Protein AF-A0A1F7RZJ6-F1 (afdb_monomer_lite)

Structure (mmCIF, N/CA/C/O backbone):
data_AF-A0A1F7RZJ6-F1
#
_entry.id   AF-A0A1F7RZJ6-F1
#
loop_
_atom_site.group_PDB
_atom_site.id
_atom_site.type_symbol
_atom_site.label_atom_id
_atom_site.label_alt_id
_atom_site.label_comp_id
_atom_site.label_asym_id
_atom_site.label_entity_id
_atom_site.label_seq_id
_atom_site.pdbx_PDB_ins_code
_atom_site.Cartn_x
_atom_site.Cartn_y
_atom_site.Cartn_z
_atom_site.occupancy
_atom_site.B_iso_or_equiv
_atom_site.auth_seq_id
_atom_site.auth_comp_id
_atom_site.auth_asym_id
_atom_site.auth_atom_id
_atom_site.pdbx_PDB_model_num
ATOM 1 N N . MET A 1 1 ? -13.478 15.922 -7.526 1.00 38.88 1 MET A N 1
ATOM 2 C CA . MET A 1 1 ? -12.996 16.056 -6.134 1.00 38.88 1 MET A CA 1
ATOM 3 C C . MET A 1 1 ? -13.365 14.772 -5.409 1.00 38.88 1 MET A C 1
ATOM 5 O O . MET A 1 1 ? -14.532 14.582 -5.100 1.00 38.88 1 MET A O 1
ATOM 9 N N . GLU A 1 2 ? -12.429 13.836 -5.255 1.00 44.78 2 GLU A N 1
ATOM 10 C CA . GLU A 1 2 ? -12.706 12.576 -4.555 1.00 44.78 2 GLU A CA 1
ATOM 11 C C . GLU A 1 2 ? -12.833 12.864 -3.054 1.00 44.78 2 GLU A C 1
ATOM 13 O O . GLU A 1 2 ? -11.894 13.353 -2.421 1.00 44.78 2 GLU A O 1
ATOM 18 N N . ASN A 1 3 ? -14.030 12.647 -2.506 1.00 55.38 3 ASN A N 1
ATOM 19 C CA . ASN A 1 3 ? -14.315 12.832 -1.089 1.00 55.38 3 ASN A CA 1
ATOM 20 C C . ASN A 1 3 ? -13.495 11.820 -0.286 1.00 55.38 3 ASN A C 1
ATOM 22 O O . ASN A 1 3 ? -13.875 10.657 -0.179 1.00 55.38 3 ASN A O 1
ATOM 26 N N . LYS A 1 4 ? -12.372 12.269 0.275 1.00 69.31 4 LYS A N 1
ATOM 27 C CA . LYS A 1 4 ? -11.571 11.503 1.232 1.00 69.31 4 LYS A CA 1
ATOM 28 C C . LYS A 1 4 ? -12.444 11.215 2.452 1.00 69.31 4 LYS A C 1
ATOM 30 O O . LYS A 1 4 ? -12.823 12.145 3.162 1.00 69.31 4 LYS A O 1
ATOM 35 N N . LYS A 1 5 ? -12.786 9.949 2.685 1.00 79.19 5 LYS A N 1
ATOM 36 C CA . LYS A 1 5 ? -13.607 9.539 3.832 1.00 79.19 5 LYS A CA 1
ATOM 37 C C . LYS A 1 5 ? -12.742 8.924 4.920 1.00 79.19 5 LYS A C 1
ATOM 39 O O . LYS A 1 5 ? -11.831 8.146 4.635 1.00 79.19 5 LYS A O 1
ATOM 44 N N . ALA A 1 6 ? -13.056 9.238 6.176 1.00 80.06 6 ALA A N 1
ATOM 45 C CA . ALA A 1 6 ? -12.530 8.477 7.301 1.00 80.06 6 ALA A CA 1
ATOM 46 C C . ALA A 1 6 ? -12.856 6.990 7.093 1.00 80.06 6 ALA A C 1
ATOM 48 O O . ALA A 1 6 ? -13.956 6.639 6.672 1.00 80.06 6 ALA A O 1
ATOM 49 N N . GLY A 1 7 ? -11.883 6.116 7.330 1.00 83.38 7 GLY A N 1
ATOM 50 C CA . GLY A 1 7 ? -12.021 4.688 7.060 1.00 83.38 7 GLY A CA 1
ATOM 51 C C . GLY A 1 7 ? -11.412 4.225 5.736 1.00 83.38 7 GLY A C 1
ATOM 52 O O . GLY 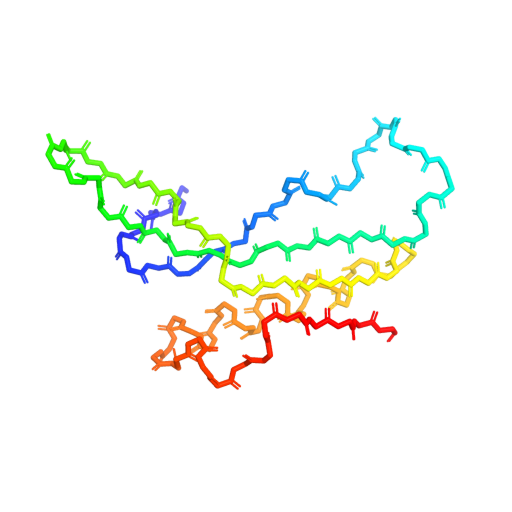A 1 7 ? -11.085 3.046 5.626 1.00 83.38 7 GLY A O 1
ATOM 53 N N . GLN A 1 8 ? -11.207 5.124 4.771 1.00 89.81 8 GLN A N 1
ATOM 54 C CA . GLN A 1 8 ? -10.741 4.758 3.435 1.00 89.81 8 GLN A CA 1
ATOM 55 C C . GLN A 1 8 ? -9.217 4.591 3.378 1.00 89.81 8 GLN A C 1
ATOM 57 O O . GLN A 1 8 ? -8.461 5.369 3.964 1.00 89.81 8 GLN A O 1
ATOM 62 N N . TRP A 1 9 ? -8.776 3.577 2.645 1.00 91.44 9 TRP A N 1
ATOM 63 C CA . TRP A 1 9 ? -7.383 3.295 2.325 1.00 91.44 9 TRP A CA 1
ATOM 64 C C . TRP A 1 9 ? -6.961 3.988 1.038 1.00 91.44 9 TRP A C 1
ATOM 66 O O . TRP A 1 9 ? -7.710 3.991 0.059 1.00 91.44 9 TRP A O 1
ATOM 76 N N . ASP A 1 10 ? -5.757 4.551 1.058 1.00 91.06 10 ASP A N 1
ATOM 77 C CA . ASP A 1 10 ? -5.226 5.397 -0.005 1.00 91.06 10 ASP A CA 1
ATOM 78 C C . ASP A 1 10 ? -3.685 5.309 -0.078 1.00 91.06 10 ASP A C 1
ATOM 80 O O . ASP A 1 10 ? -3.023 4.734 0.797 1.00 91.06 10 ASP A O 1
ATOM 84 N N . LEU A 1 11 ? -3.108 5.861 -1.146 1.00 90.19 11 LEU A N 1
ATOM 85 C CA . LEU A 1 11 ? -1.695 5.749 -1.498 1.00 90.19 11 LEU A CA 1
ATOM 86 C C . LEU A 1 11 ? -0.902 7.013 -1.152 1.00 90.19 11 LEU A C 1
ATOM 88 O O . LEU A 1 11 ? -1.292 8.146 -1.426 1.00 90.19 11 LEU A O 1
ATOM 92 N N . SER A 1 12 ? 0.271 6.822 -0.557 1.00 85.25 12 SER A N 1
ATOM 93 C CA . SER A 1 12 ? 1.251 7.864 -0.273 1.00 85.25 12 SER A CA 1
ATOM 94 C C . SER A 1 12 ? 2.407 7.766 -1.258 1.00 85.25 12 SER A C 1
ATOM 96 O O . SER A 1 12 ? 3.244 6.864 -1.177 1.00 85.25 12 SER A O 1
ATOM 98 N N . GLY A 1 13 ? 2.460 8.748 -2.154 1.00 76.06 13 GLY A N 1
ATOM 99 C CA . GLY A 1 13 ? 3.516 8.926 -3.142 1.00 76.06 13 GLY A CA 1
ATOM 100 C C . GLY A 1 13 ? 4.761 9.660 -2.641 1.00 76.06 13 GLY A C 1
ATOM 101 O O . GLY A 1 13 ? 5.549 10.118 -3.454 1.00 76.06 13 GLY A O 1
AT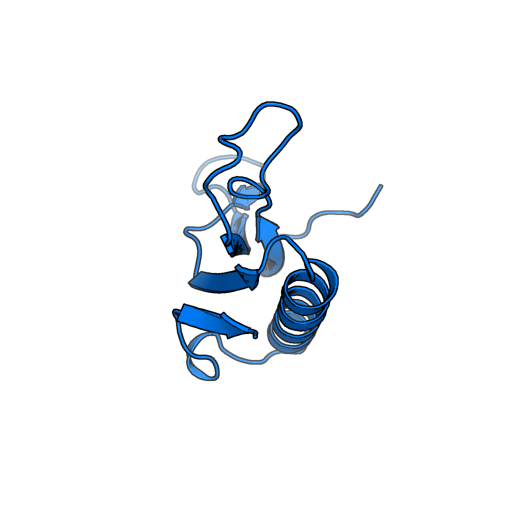OM 102 N N . GLN A 1 14 ? 4.959 9.806 -1.325 1.00 68.56 14 GLN A N 1
ATOM 103 C CA . GLN A 1 14 ? 6.088 10.576 -0.766 1.00 68.56 14 GLN A CA 1
ATOM 104 C C . GLN A 1 14 ? 7.475 10.057 -1.177 1.00 68.56 14 GLN A C 1
ATOM 106 O O . GLN A 1 14 ? 8.448 10.791 -1.071 1.00 68.56 14 GLN A O 1
ATOM 111 N N . CYS A 1 15 ? 7.568 8.801 -1.619 1.00 65.75 15 CYS A N 1
ATOM 112 C CA . CYS A 1 15 ? 8.798 8.190 -2.119 1.00 65.75 15 CYS A CA 1
ATOM 113 C C . CYS A 1 15 ? 8.693 7.861 -3.624 1.00 65.75 15 CYS A C 1
ATOM 115 O O . CYS A 1 15 ? 9.463 7.050 -4.133 1.00 65.75 15 CYS A O 1
ATOM 117 N N . ILE A 1 16 ? 7.748 8.487 -4.344 1.00 68.38 16 ILE A N 1
ATOM 118 C CA . ILE A 1 16 ? 7.767 8.532 -5.809 1.00 68.38 16 ILE A CA 1
ATOM 119 C C . ILE A 1 16 ? 8.876 9.504 -6.193 1.00 68.38 16 ILE A C 1
ATOM 121 O O . ILE A 1 16 ? 8.876 10.649 -5.737 1.00 68.38 16 ILE A O 1
ATOM 125 N N . PRO A 1 17 ? 9.836 9.070 -7.007 1.00 63.38 17 PRO A N 1
ATOM 126 C CA . PRO A 1 17 ? 10.991 9.884 -7.269 1.00 63.38 17 PRO A CA 1
ATOM 127 C C . PRO A 1 17 ? 10.638 10.949 -8.319 1.00 63.38 17 PRO A C 1
ATOM 129 O O . PRO A 1 17 ? 10.364 10.623 -9.474 1.00 63.38 17 PRO A O 1
ATOM 132 N N . GLY A 1 18 ? 10.605 12.215 -7.895 1.00 63.41 18 GLY A N 1
ATOM 133 C CA . GLY A 1 18 ? 10.339 13.372 -8.756 1.00 63.41 18 GLY A CA 1
ATOM 134 C C . GLY A 1 18 ? 11.474 13.677 -9.742 1.00 63.41 18 GLY A C 1
ATOM 135 O O . GLY A 1 18 ? 12.541 13.050 -9.699 1.00 63.41 18 GLY A O 1
ATOM 136 N N . GLU A 1 19 ? 11.243 14.649 -10.630 1.00 52.84 19 GLU A N 1
ATOM 137 C CA . GLU A 1 19 ? 12.299 15.238 -11.464 1.00 52.84 19 GLU A CA 1
ATOM 138 C C . GLU A 1 19 ? 13.385 15.826 -10.548 1.00 52.84 19 GLU A C 1
ATOM 140 O O . GLU A 1 19 ? 13.116 16.718 -9.747 1.00 52.84 19 GLU A O 1
ATOM 145 N N . GLY A 1 20 ? 14.596 15.260 -10.603 1.00 55.34 20 GLY A N 1
ATOM 146 C CA . GLY A 1 20 ? 15.741 15.667 -9.775 1.00 55.34 20 GLY A CA 1
ATOM 147 C C . GLY A 1 20 ? 16.190 14.670 -8.697 1.00 55.34 20 GLY A C 1
ATOM 148 O O . GLY A 1 20 ? 17.206 14.913 -8.053 1.00 55.34 20 GLY A O 1
ATOM 149 N N . LEU A 1 21 ? 15.494 13.542 -8.498 1.00 55.97 21 LEU A N 1
ATOM 150 C CA . LEU A 1 21 ? 15.955 12.494 -7.571 1.00 55.97 21 LEU A CA 1
ATOM 151 C C . LEU A 1 21 ? 17.026 11.592 -8.190 1.00 55.97 21 LEU A C 1
ATOM 153 O O . LE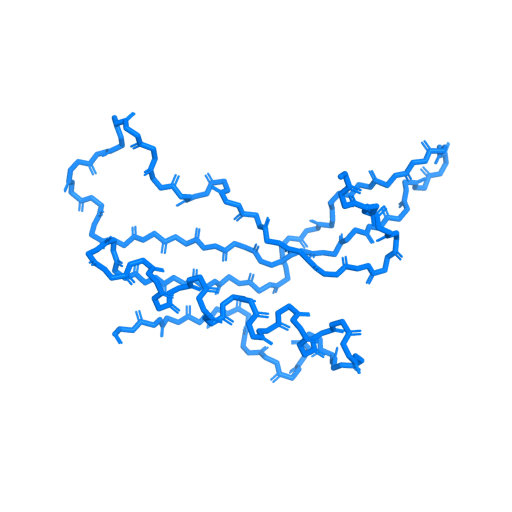U A 1 21 ? 16.855 11.133 -9.322 1.00 55.97 21 LEU A O 1
ATOM 157 N N . GLU A 1 22 ? 18.074 11.329 -7.395 1.00 58.00 22 GLU A N 1
ATOM 158 C CA . GLU A 1 22 ? 19.338 10.683 -7.767 1.00 58.00 22 GLU A CA 1
ATOM 159 C C . GLU A 1 22 ? 19.187 9.617 -8.868 1.00 58.00 22 GLU A C 1
ATOM 161 O O . GLU A 1 22 ? 18.412 8.664 -8.709 1.00 58.00 22 GLU A O 1
ATOM 166 N N . PRO A 1 23 ? 19.955 9.723 -9.970 1.00 57.00 23 PRO A N 1
ATOM 167 C CA . PRO A 1 23 ? 19.871 8.793 -11.098 1.00 57.00 23 PRO A CA 1
ATOM 168 C C . PRO A 1 23 ? 20.220 7.342 -10.718 1.00 57.00 23 PRO A C 1
ATOM 170 O O . PRO A 1 23 ? 19.907 6.419 -11.465 1.00 57.00 23 PRO A O 1
ATOM 173 N N . HIS A 1 24 ? 20.821 7.126 -9.544 1.00 59.28 24 HIS A N 1
ATOM 174 C CA . HIS A 1 24 ? 21.229 5.817 -9.031 1.00 59.28 24 HIS A CA 1
ATOM 175 C C . HIS A 1 24 ? 20.119 5.058 -8.283 1.00 59.28 24 HIS A C 1
ATOM 177 O O . HIS A 1 24 ? 20.254 3.861 -8.021 1.00 59.28 24 HIS A O 1
ATOM 183 N N . ALA A 1 25 ? 19.001 5.709 -7.942 1.00 63.75 25 ALA A N 1
ATOM 184 C CA . ALA A 1 25 ? 17.886 5.041 -7.277 1.00 63.75 25 ALA A CA 1
ATOM 185 C C . ALA A 1 25 ? 17.079 4.199 -8.285 1.00 63.75 25 ALA A C 1
ATOM 187 O O . ALA A 1 25 ? 16.108 4.657 -8.893 1.00 63.75 25 ALA A O 1
ATOM 188 N N . HIS A 1 26 ? 17.477 2.935 -8.453 1.00 78.00 26 HIS A N 1
ATOM 189 C CA . HIS A 1 26 ? 16.818 1.979 -9.353 1.00 78.00 26 HIS A CA 1
ATOM 190 C C . HIS A 1 26 ? 15.410 1.567 -8.899 1.00 78.00 26 HIS A C 1
ATOM 192 O O . HIS A 1 26 ? 14.629 1.049 -9.701 1.00 78.00 26 HIS A O 1
ATOM 198 N N . THR A 1 27 ? 15.073 1.783 -7.625 1.00 84.00 27 THR A N 1
ATOM 199 C CA . THR A 1 27 ? 13.784 1.398 -7.041 1.00 84.00 27 THR A CA 1
ATOM 200 C C . THR A 1 27 ? 13.124 2.564 -6.321 1.00 84.00 27 THR A C 1
ATOM 202 O O . THR A 1 27 ? 13.792 3.481 -5.849 1.00 84.00 27 THR A O 1
ATOM 205 N N . PHE A 1 28 ? 11.800 2.519 -6.235 1.00 86.31 28 PHE A N 1
ATOM 206 C CA . PHE A 1 28 ? 11.003 3.449 -5.446 1.00 86.31 28 PHE A CA 1
ATOM 207 C C . PHE A 1 28 ? 9.982 2.697 -4.608 1.00 86.31 28 PHE A C 1
ATOM 209 O O . PHE A 1 28 ? 9.797 1.491 -4.790 1.00 86.31 28 PHE A O 1
ATOM 216 N N . SER A 1 29 ? 9.319 3.407 -3.693 1.00 88.12 29 SER A N 1
ATOM 217 C CA . SER A 1 29 ? 8.277 2.810 -2.866 1.00 88.12 29 SER A CA 1
ATOM 218 C C . SER A 1 29 ? 7.012 3.656 -2.758 1.00 88.12 29 SER A C 1
ATOM 220 O O . SER A 1 29 ? 7.052 4.884 -2.763 1.00 88.12 29 SER A O 1
ATOM 222 N N . LEU A 1 30 ? 5.878 2.973 -2.625 1.00 90.75 30 LEU A N 1
ATOM 223 C CA . LEU A 1 30 ? 4.568 3.526 -2.313 1.00 90.75 30 LEU A CA 1
ATOM 224 C C . LEU A 1 30 ? 4.123 3.025 -0.943 1.00 90.75 30 LEU A C 1
ATOM 226 O O . LEU A 1 30 ? 4.225 1.837 -0.631 1.00 90.75 30 LEU A O 1
ATOM 230 N N . GLY A 1 31 ? 3.631 3.938 -0.112 1.00 91.44 31 GLY A N 1
ATOM 231 C CA . GLY A 1 31 ? 3.027 3.590 1.171 1.00 91.44 31 GLY A CA 1
ATOM 232 C C . GLY A 1 31 ? 1.511 3.515 1.058 1.00 91.44 31 GLY A C 1
ATOM 233 O O . GLY A 1 31 ? 0.907 4.408 0.486 1.00 91.44 31 GLY A O 1
ATOM 234 N N . ILE A 1 32 ? 0.885 2.511 1.655 1.00 92.81 32 ILE A N 1
ATOM 235 C CA . ILE A 1 32 ? -0.566 2.440 1.837 1.00 92.81 32 ILE A CA 1
ATOM 236 C C . ILE A 1 32 ? -0.895 2.925 3.246 1.00 92.81 32 ILE A C 1
ATOM 238 O O . ILE A 1 32 ? -0.303 2.459 4.224 1.00 92.81 32 ILE A O 1
ATOM 242 N N . PHE A 1 33 ? -1.833 3.858 3.362 1.00 93.12 33 PHE A N 1
ATOM 243 C CA . PHE A 1 33 ? -2.286 4.408 4.638 1.00 93.12 33 PHE A CA 1
ATOM 244 C C . PHE A 1 33 ? -3.814 4.473 4.688 1.00 93.12 33 PHE A C 1
ATOM 246 O O . PHE A 1 33 ? -4.486 4.355 3.666 1.00 93.12 33 PHE A O 1
ATOM 253 N N . LYS A 1 34 ? -4.359 4.674 5.887 1.00 93.38 34 LYS A N 1
ATOM 254 C CA . LYS A 1 34 ? -5.790 4.855 6.125 1.00 93.38 34 LYS A CA 1
ATOM 255 C C . LYS A 1 34 ? -6.074 6.303 6.504 1.00 93.38 34 LYS A C 1
ATOM 257 O O . LYS A 1 34 ? -5.366 6.877 7.334 1.00 93.38 34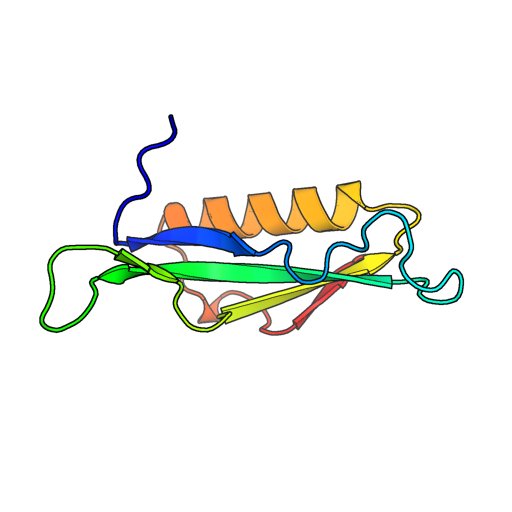 LYS A O 1
ATOM 262 N N . TRP A 1 35 ? -7.113 6.894 5.933 1.00 91.62 35 TRP A N 1
ATOM 263 C CA . TRP A 1 35 ? -7.670 8.147 6.425 1.00 91.62 35 TRP A CA 1
ATOM 264 C C . TRP A 1 35 ? -8.370 7.878 7.758 1.00 91.62 35 TRP A C 1
ATOM 266 O O . TRP A 1 35 ? -9.298 7.075 7.839 1.00 91.62 35 TRP A O 1
ATOM 276 N N . VAL A 1 36 ? -7.893 8.513 8.822 1.00 91.00 36 VAL A N 1
ATOM 277 C CA . VAL A 1 36 ? -8.439 8.379 10.176 1.00 91.00 36 VAL A CA 1
ATOM 278 C C . VAL A 1 36 ? -8.880 9.738 10.681 1.00 91.00 36 VAL A C 1
ATOM 280 O O . VAL A 1 36 ? -8.297 10.757 10.311 1.00 91.00 36 VAL A O 1
ATOM 283 N N . GLU A 1 37 ? -9.895 9.764 11.532 1.00 89.81 37 GLU A N 1
ATOM 284 C CA . GLU A 1 37 ? -10.335 11.002 12.165 1.00 89.81 37 GLU A CA 1
ATOM 285 C C . GLU A 1 37 ? -9.226 11.583 13.044 1.00 89.81 37 GLU A C 1
ATOM 287 O O . GLU A 1 37 ? -8.397 10.873 13.636 1.00 89.81 37 GLU A O 1
ATOM 292 N N . LYS A 1 38 ? -9.171 12.910 13.098 1.00 87.38 38 LYS A N 1
ATOM 293 C CA . LYS A 1 38 ? -8.263 13.606 13.995 1.00 87.38 38 LYS A CA 1
ATOM 294 C C . LYS A 1 38 ? -8.909 13.649 15.380 1.00 87.38 38 LYS A C 1
ATOM 296 O O . LYS A 1 38 ? -9.879 14.354 15.599 1.00 87.38 38 LYS A O 1
ATOM 301 N N . ILE A 1 39 ? -8.348 12.904 16.331 1.00 81.50 39 ILE A N 1
ATOM 302 C CA . ILE A 1 39 ? -8.815 12.935 17.725 1.00 81.50 39 ILE A CA 1
ATOM 303 C C . ILE A 1 39 ? -8.785 14.386 18.233 1.00 81.50 39 ILE A C 1
ATOM 305 O O . ILE A 1 39 ? -7.732 15.025 18.192 1.00 81.50 39 ILE A O 1
ATOM 309 N N . GLY A 1 40 ? -9.936 14.886 18.690 1.00 79.12 40 GLY A N 1
ATOM 310 C CA . GLY A 1 40 ? -10.080 16.214 19.293 1.00 79.12 40 GLY A CA 1
ATOM 311 C C . GLY A 1 40 ? -10.207 17.391 18.317 1.00 79.12 40 GLY A C 1
ATOM 312 O O . GLY A 1 40 ? -10.155 18.532 18.767 1.00 79.12 40 GLY A O 1
ATOM 313 N N . CYS A 1 41 ? -10.351 17.163 17.007 1.00 75.38 41 CYS A N 1
ATOM 314 C CA . CYS A 1 41 ? -10.634 18.225 16.032 1.00 75.38 41 CYS A CA 1
ATOM 315 C C . CYS A 1 41 ? -11.526 17.711 14.897 1.00 75.38 41 CYS A C 1
ATOM 317 O O . CYS A 1 41 ? -11.412 16.552 14.508 1.00 75.38 41 CYS A O 1
ATOM 319 N N . ASP A 1 42 ? -12.286 18.602 14.261 1.00 77.38 42 ASP A N 1
ATOM 320 C CA . ASP A 1 42 ? -12.903 18.302 12.970 1.00 77.38 42 ASP A CA 1
ATOM 321 C C . ASP A 1 42 ? -11.837 18.081 11.886 1.00 77.38 42 ASP A C 1
ATOM 323 O O . ASP A 1 42 ? -10.927 18.894 11.684 1.00 77.38 42 ASP A O 1
ATOM 327 N N . GLY A 1 43 ? -11.938 16.946 11.192 1.00 85.38 43 GLY A N 1
ATOM 328 C CA . GLY A 1 43 ? -11.119 16.614 10.030 1.00 85.38 43 GLY A CA 1
ATOM 329 C C . GLY A 1 43 ? -10.492 15.220 10.062 1.00 85.38 43 GLY A C 1
ATOM 330 O O . GLY A 1 43 ? -10.531 14.483 11.047 1.00 85.38 43 GLY A O 1
ATOM 331 N N . ILE A 1 44 ? -9.868 14.863 8.941 1.00 89.94 44 ILE A N 1
ATOM 332 C CA . ILE A 1 44 ? -9.197 13.577 8.740 1.00 89.94 44 ILE A CA 1
ATOM 333 C C . ILE A 1 44 ? -7.697 13.770 8.544 1.00 89.94 44 ILE A C 1
ATOM 335 O O . ILE A 1 44 ? -7.237 14.741 7.943 1.00 89.94 44 ILE A O 1
ATOM 339 N N . LYS A 1 45 ? -6.915 12.809 9.028 1.00 89.44 45 LYS A N 1
ATOM 340 C CA . LYS A 1 45 ? -5.467 12.743 8.846 1.00 89.44 45 LYS A CA 1
ATOM 341 C C . LYS A 1 45 ? -5.054 11.404 8.252 1.00 89.44 45 LYS A C 1
ATOM 343 O O . LYS A 1 45 ? -5.772 10.409 8.341 1.00 89.44 45 LYS A O 1
ATOM 348 N N . LYS A 1 46 ? -3.855 11.374 7.677 1.00 90.19 46 LYS A N 1
ATOM 349 C CA . LYS A 1 46 ? -3.220 10.126 7.252 1.00 90.19 46 LYS A CA 1
ATOM 350 C C . LYS A 1 46 ? -2.773 9.344 8.487 1.00 90.19 46 LYS A C 1
ATOM 352 O O . LYS A 1 46 ? -2.133 9.907 9.377 1.00 90.19 46 LYS A O 1
ATOM 357 N N . SER A 1 47 ? -3.090 8.055 8.546 1.00 90.31 47 SER A N 1
ATOM 358 C CA . SER A 1 47 ? -2.483 7.146 9.515 1.00 90.31 47 SER A CA 1
ATOM 359 C C . SER A 1 47 ? -0.997 6.939 9.212 1.00 90.31 47 SER A C 1
ATOM 361 O O . SER A 1 47 ? -0.490 7.311 8.150 1.00 90.31 47 SER A O 1
ATOM 363 N N . LYS A 1 48 ? -0.299 6.243 10.116 1.00 90.06 48 LYS A N 1
ATOM 364 C CA . LYS A 1 48 ? 0.987 5.627 9.777 1.00 90.06 48 LYS A CA 1
ATOM 365 C C . LYS A 1 48 ? 0.807 4.701 8.566 1.00 90.06 48 LYS A C 1
ATOM 367 O O . LYS A 1 48 ? -0.241 4.064 8.428 1.00 90.06 48 LYS A O 1
ATOM 372 N N . VAL A 1 49 ? 1.828 4.631 7.713 1.00 92.31 49 VAL A N 1
ATOM 373 C CA . VAL A 1 49 ? 1.879 3.685 6.592 1.00 92.31 49 VAL A CA 1
ATOM 374 C C . VAL A 1 49 ? 1.781 2.260 7.137 1.00 92.31 49 VAL A C 1
ATOM 376 O O . VAL A 1 49 ? 2.578 1.867 7.990 1.00 92.31 49 VAL A O 1
ATOM 379 N N . ALA A 1 50 ? 0.792 1.515 6.655 1.00 92.19 50 ALA A N 1
ATOM 380 C CA . ALA A 1 50 ? 0.502 0.152 7.078 1.00 92.19 50 ALA A CA 1
ATOM 381 C C . ALA A 1 50 ? 1.242 -0.885 6.222 1.00 92.19 50 ALA A C 1
ATOM 383 O O . ALA A 1 50 ? 1.754 -1.869 6.751 1.00 92.19 50 ALA A O 1
ATOM 384 N N . ILE A 1 51 ? 1.316 -0.640 4.910 1.00 93.56 51 ILE A N 1
ATOM 385 C CA . ILE A 1 51 ? 1.974 -1.508 3.926 1.00 93.56 51 ILE A CA 1
ATOM 386 C C . ILE A 1 51 ? 2.864 -0.642 3.042 1.00 93.56 51 ILE A C 1
ATOM 388 O O . ILE A 1 51 ? 2.465 0.449 2.639 1.00 93.56 51 ILE A O 1
ATOM 392 N N . ARG A 1 52 ? 4.066 -1.121 2.725 1.00 93.31 52 ARG A N 1
ATOM 393 C CA . ARG A 1 52 ? 4.975 -0.491 1.769 1.00 93.31 52 ARG A CA 1
ATOM 394 C C . ARG A 1 52 ? 5.205 -1.417 0.585 1.00 93.31 52 ARG A C 1
ATOM 396 O O . ARG A 1 52 ? 5.540 -2.584 0.766 1.00 93.31 52 ARG A O 1
ATOM 403 N N . ILE A 1 53 ? 5.060 -0.879 -0.615 1.00 91.88 53 ILE A N 1
ATOM 404 C CA . ILE A 1 53 ? 5.303 -1.588 -1.867 1.00 91.88 53 ILE A CA 1
ATOM 405 C C . ILE A 1 53 ? 6.485 -0.927 -2.544 1.00 91.88 53 ILE A C 1
ATOM 407 O O . ILE A 1 53 ? 6.450 0.276 -2.762 1.00 91.88 53 ILE A O 1
ATOM 411 N N . SER A 1 54 ? 7.510 -1.697 -2.870 1.00 90.81 54 SER A N 1
ATOM 412 C CA . SER A 1 54 ? 8.696 -1.220 -3.569 1.00 90.81 54 SER A CA 1
ATOM 413 C C . SER A 1 54 ? 8.829 -1.904 -4.921 1.00 90.81 54 SER A C 1
ATOM 415 O O . SER A 1 54 ? 8.469 -3.071 -5.059 1.00 90.81 54 SER A O 1
ATOM 417 N N . GLY A 1 55 ? 9.389 -1.218 -5.908 1.00 89.56 55 GLY A N 1
ATOM 418 C CA . GLY A 1 55 ? 9.691 -1.824 -7.201 1.00 89.56 55 GLY A CA 1
ATOM 419 C C . GLY A 1 55 ? 10.583 -0.957 -8.066 1.00 89.56 55 GLY A C 1
ATOM 420 O O . GLY A 1 55 ? 10.984 0.137 -7.665 1.00 89.56 55 GLY A O 1
ATOM 421 N N . ALA A 1 56 ? 10.929 -1.479 -9.240 1.00 85.62 56 ALA A N 1
ATOM 422 C CA . ALA A 1 56 ? 11.831 -0.812 -10.165 1.00 85.62 56 ALA A CA 1
ATOM 423 C C . ALA A 1 56 ? 11.208 0.469 -10.731 1.00 85.62 56 ALA A C 1
ATOM 425 O O . ALA A 1 56 ? 10.064 0.483 -11.185 1.00 85.62 56 ALA A O 1
ATOM 426 N N . ARG A 1 57 ? 12.000 1.542 -10.774 1.00 80.38 57 ARG A N 1
ATOM 427 C CA . ARG A 1 57 ? 11.598 2.836 -11.345 1.00 80.38 57 ARG A CA 1
ATOM 428 C C . ARG A 1 57 ? 11.325 2.747 -12.851 1.00 80.38 57 ARG A C 1
ATOM 430 O O . ARG A 1 57 ? 10.541 3.527 -13.370 1.00 80.38 57 ARG A O 1
ATOM 437 N N . GLN A 1 58 ? 11.943 1.774 -13.522 1.00 82.25 58 GLN A N 1
ATOM 438 C CA . GLN A 1 58 ? 11.748 1.477 -14.944 1.00 82.25 58 GLN A CA 1
ATOM 439 C C . GLN A 1 58 ? 10.371 0.873 -15.245 1.00 82.25 58 GLN A C 1
ATOM 441 O O . GLN A 1 58 ? 9.890 0.984 -16.367 1.00 82.25 58 GLN A O 1
ATOM 446 N N . ASN A 1 59 ? 9.729 0.251 -14.250 1.00 82.81 59 ASN A N 1
ATOM 447 C CA . ASN A 1 59 ? 8.397 -0.321 -14.399 1.00 82.81 59 ASN A CA 1
ATOM 448 C C . ASN A 1 59 ? 7.473 0.127 -13.253 1.00 82.81 59 ASN A C 1
ATOM 450 O O . ASN A 1 59 ? 7.040 -0.681 -12.423 1.00 82.81 59 ASN A O 1
ATOM 454 N N . PRO A 1 60 ? 7.177 1.437 -13.174 1.00 83.62 60 PRO A N 1
ATOM 455 C CA . PRO A 1 60 ? 6.445 1.998 -12.049 1.00 83.62 60 PRO A CA 1
ATOM 456 C C . PRO A 1 60 ? 4.997 1.518 -12.005 1.00 83.62 60 PRO A C 1
ATOM 458 O O . PRO A 1 60 ? 4.423 1.385 -10.924 1.00 83.62 60 PRO A O 1
ATOM 461 N N . ASN A 1 61 ? 4.437 1.178 -13.166 1.00 88.12 61 ASN A N 1
ATOM 462 C CA . ASN A 1 61 ? 3.075 0.682 -13.310 1.00 88.12 61 ASN A CA 1
ATOM 463 C C . ASN A 1 61 ? 2.821 -0.566 -12.459 1.00 88.12 61 ASN A C 1
ATOM 465 O O . ASN A 1 61 ? 1.754 -0.671 -11.866 1.00 88.12 61 ASN A O 1
ATOM 469 N N . LEU A 1 62 ? 3.802 -1.468 -12.315 1.00 89.38 62 LEU A N 1
ATOM 470 C CA . LEU A 1 62 ? 3.657 -2.648 -11.452 1.00 89.38 62 LEU A CA 1
ATOM 471 C C . LEU A 1 62 ? 3.479 -2.274 -9.977 1.00 89.38 62 LEU A C 1
ATOM 473 O O . LEU A 1 62 ? 2.699 -2.906 -9.263 1.00 89.38 62 LEU A O 1
ATOM 477 N N . VAL A 1 63 ? 4.190 -1.243 -9.512 1.00 90.56 63 VAL A N 1
ATOM 478 C CA . VAL A 1 63 ? 4.083 -0.761 -8.129 1.00 90.56 63 VAL A CA 1
ATOM 479 C C . VAL A 1 63 ? 2.717 -0.114 -7.918 1.00 90.56 63 VAL A C 1
ATOM 481 O O . VAL A 1 63 ? 2.050 -0.433 -6.935 1.00 90.56 63 VAL A O 1
ATOM 484 N N . PHE A 1 64 ? 2.277 0.743 -8.847 1.00 89.88 64 PHE A N 1
ATOM 485 C CA . PHE A 1 64 ? 0.974 1.411 -8.773 1.00 89.88 64 PHE A CA 1
ATOM 486 C C . PHE A 1 64 ? -0.197 0.429 -8.863 1.00 89.88 64 PHE A C 1
ATOM 488 O O . PHE A 1 64 ? -1.077 0.474 -8.009 1.00 89.88 64 PHE A O 1
ATOM 495 N N . ASP A 1 65 ? -0.187 -0.502 -9.820 1.00 92.94 65 ASP A N 1
ATOM 496 C CA . ASP A 1 65 ? -1.238 -1.514 -9.985 1.00 92.94 65 ASP A CA 1
ATOM 497 C C . ASP A 1 65 ? -1.356 -2.402 -8.739 1.00 92.94 65 ASP A C 1
ATOM 499 O O . ASP A 1 65 ? -2.452 -2.620 -8.212 1.00 92.94 65 ASP A O 1
ATOM 503 N N . LYS A 1 66 ? -0.220 -2.858 -8.190 1.00 93.12 66 LYS A N 1
ATOM 504 C CA . LYS A 1 66 ? -0.226 -3.646 -6.953 1.00 93.12 66 LYS A CA 1
ATOM 505 C C . LYS A 1 66 ? -0.755 -2.832 -5.774 1.00 93.12 66 LYS A C 1
ATOM 507 O O . LYS A 1 66 ? -1.520 -3.364 -4.968 1.00 93.12 66 LYS A O 1
ATOM 512 N N . ALA A 1 67 ? -0.364 -1.563 -5.676 1.00 91.69 67 ALA A N 1
ATOM 513 C CA . ALA A 1 67 ? -0.823 -0.656 -4.633 1.00 91.69 67 ALA A CA 1
ATOM 514 C C . ALA A 1 67 ? -2.333 -0.419 -4.704 1.00 91.69 67 ALA A C 1
ATOM 516 O O . ALA A 1 67 ? -3.023 -0.548 -3.693 1.00 91.69 67 ALA A O 1
ATOM 517 N N . GLU A 1 68 ? -2.857 -0.164 -5.899 1.00 92.12 68 GLU A N 1
ATOM 518 C CA . GLU A 1 68 ? -4.281 0.047 -6.129 1.00 92.12 68 GLU A CA 1
ATOM 519 C C . GLU A 1 68 ? -5.097 -1.208 -5.799 1.00 92.12 68 GLU A C 1
ATOM 521 O O . GLU A 1 68 ? -6.107 -1.121 -5.098 1.00 92.12 68 GLU A O 1
ATOM 526 N N . LYS A 1 69 ? -4.635 -2.392 -6.221 1.00 93.81 69 LYS A N 1
ATOM 527 C CA . LYS A 1 69 ? -5.280 -3.675 -5.895 1.00 93.81 69 LYS A CA 1
ATOM 528 C C . LYS A 1 69 ? -5.380 -3.901 -4.389 1.00 93.81 69 LYS A C 1
ATOM 530 O O . LYS A 1 69 ? -6.423 -4.340 -3.906 1.00 93.81 69 LYS A O 1
ATOM 535 N N . ILE A 1 70 ? -4.321 -3.588 -3.641 1.00 93.75 70 ILE A N 1
ATOM 536 C CA . ILE A 1 70 ? -4.330 -3.734 -2.180 1.00 93.75 70 ILE A CA 1
ATOM 537 C C . ILE A 1 70 ? -5.252 -2.693 -1.541 1.00 93.75 70 ILE A C 1
ATOM 539 O O . ILE A 1 70 ? -6.065 -3.063 -0.698 1.00 93.75 70 ILE A O 1
ATOM 543 N N . CYS A 1 71 ? -5.216 -1.429 -1.973 1.00 92.50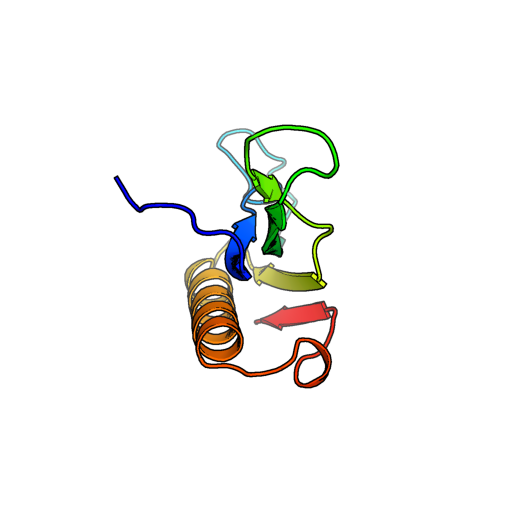 71 CYS A N 1
ATOM 544 C CA . CYS A 1 71 ? -6.163 -0.415 -1.501 1.00 92.50 71 CYS A CA 1
ATOM 545 C C . CYS A 1 71 ? -7.619 -0.822 -1.743 1.00 92.50 71 CYS A C 1
ATOM 547 O O . CYS A 1 71 ? -8.433 -0.736 -0.827 1.00 92.50 71 CYS A O 1
ATOM 549 N N . LYS A 1 72 ? -7.954 -1.307 -2.945 1.00 93.00 72 LYS A N 1
ATOM 550 C CA . LYS A 1 72 ? -9.299 -1.802 -3.275 1.00 93.00 72 LYS A CA 1
ATOM 551 C C . LYS A 1 72 ? -9.717 -2.949 -2.357 1.00 93.00 72 LYS A C 1
ATOM 553 O O . LYS A 1 72 ? -10.820 -2.915 -1.825 1.00 93.00 72 LYS A O 1
ATOM 558 N N . ALA A 1 73 ? -8.831 -3.913 -2.114 1.00 93.00 73 ALA A N 1
ATOM 559 C CA . ALA A 1 73 ? -9.116 -5.038 -1.228 1.00 93.00 73 ALA A CA 1
ATOM 560 C C . ALA A 1 73 ? -9.307 -4.612 0.240 1.00 93.00 73 ALA A C 1
ATOM 562 O O . ALA A 1 73 ? -10.202 -5.100 0.924 1.00 93.00 73 ALA A O 1
ATOM 563 N N . LEU A 1 74 ? -8.491 -3.680 0.736 1.00 92.81 74 LEU A N 1
ATOM 564 C CA . LEU A 1 74 ? -8.647 -3.140 2.088 1.00 92.81 74 LEU A CA 1
ATOM 565 C C . LEU A 1 74 ? -9.942 -2.323 2.224 1.00 92.81 74 LEU A C 1
ATOM 567 O O . LEU A 1 74 ? -10.644 -2.432 3.225 1.00 92.81 74 LEU A O 1
ATOM 571 N N . ASN A 1 75 ? -10.297 -1.547 1.197 1.00 92.19 75 ASN A N 1
ATOM 572 C CA . ASN A 1 75 ? -11.561 -0.809 1.140 1.00 92.19 75 ASN A CA 1
ATOM 573 C C . ASN A 1 75 ? -12.786 -1.724 0.992 1.00 92.19 75 ASN A C 1
ATOM 575 O O . ASN A 1 75 ? -13.869 -1.350 1.428 1.00 92.19 75 ASN A O 1
ATOM 579 N N . SER A 1 76 ? -12.626 -2.928 0.435 1.00 91.62 76 SER A N 1
ATOM 580 C CA . SER A 1 76 ? -13.683 -3.941 0.369 1.00 91.62 76 SER A CA 1
ATOM 581 C C . SER A 1 76 ? -13.816 -4.771 1.654 1.00 91.62 76 SER A C 1
ATOM 583 O O . SER A 1 76 ? -14.568 -5.740 1.664 1.00 91.62 76 SER A O 1
ATOM 585 N N . GLY A 1 77 ? -13.069 -4.442 2.714 1.00 90.19 77 GLY A N 1
ATOM 586 C CA . GLY A 1 77 ? -13.180 -5.094 4.021 1.00 90.19 77 GLY A CA 1
ATOM 587 C C . GLY A 1 77 ? -12.072 -6.090 4.371 1.00 90.19 77 GLY A C 1
ATOM 588 O O . GLY A 1 77 ? -12.153 -6.708 5.430 1.00 90.19 77 GLY A O 1
ATOM 589 N N . LYS A 1 78 ? -11.025 -6.252 3.545 1.00 92.62 78 LYS A N 1
ATOM 590 C CA . LYS A 1 78 ? -9.848 -7.031 3.970 1.00 92.62 78 LYS A CA 1
ATOM 591 C C . LYS A 1 78 ? -9.082 -6.326 5.084 1.00 92.62 78 LYS A C 1
ATOM 593 O O . LYS A 1 78 ? -9.069 -5.098 5.183 1.00 92.62 78 LYS A O 1
ATOM 598 N N . SER A 1 79 ? -8.387 -7.114 5.894 1.00 90.31 79 SER A N 1
ATOM 599 C CA . SER A 1 79 ? -7.539 -6.608 6.963 1.00 90.31 79 SER A CA 1
ATOM 600 C C . SER A 1 79 ? -6.118 -6.372 6.464 1.00 90.31 79 SER A C 1
ATOM 602 O O . SER A 1 79 ? -5.609 -7.066 5.590 1.00 90.31 79 SER A O 1
ATOM 604 N N . VAL A 1 80 ? -5.417 -5.415 7.074 1.00 89.88 80 VAL A N 1
ATOM 605 C CA . VAL A 1 80 ? -3.983 -5.192 6.800 1.00 89.88 80 VAL A CA 1
ATOM 606 C C . VAL A 1 80 ? -3.162 -6.455 7.060 1.00 89.88 80 VAL A C 1
ATOM 608 O O . VAL A 1 80 ? -2.194 -6.701 6.351 1.00 89.88 80 VAL A O 1
ATOM 611 N N . GLY A 1 81 ? -3.558 -7.256 8.055 1.00 90.12 81 GLY A N 1
ATOM 612 C CA . GLY A 1 81 ? -2.896 -8.516 8.398 1.00 90.12 81 GLY A CA 1
ATOM 613 C C . GLY A 1 81 ? -2.932 -9.572 7.290 1.00 90.12 81 GLY A C 1
ATOM 614 O O . GLY A 1 81 ? -2.087 -10.459 7.299 1.00 90.12 81 GLY A O 1
ATOM 615 N N . ASP A 1 82 ? -3.837 -9.444 6.313 1.00 90.25 82 ASP A N 1
ATOM 616 C CA . ASP A 1 82 ? -3.906 -10.339 5.150 1.00 90.25 82 ASP A CA 1
ATOM 617 C C . ASP A 1 82 ? -2.787 -10.073 4.129 1.00 90.25 82 ASP A C 1
ATOM 619 O O . ASP A 1 82 ? -2.629 -10.816 3.158 1.00 90.25 82 ASP A O 1
ATOM 623 N N . PHE A 1 83 ? -2.014 -8.997 4.315 1.00 91.38 83 PHE A N 1
ATOM 624 C CA . PHE A 1 83 ? -0.960 -8.579 3.403 1.00 91.38 83 PHE A CA 1
ATOM 625 C C . PHE A 1 83 ? 0.394 -8.471 4.116 1.00 91.38 83 PHE A C 1
ATOM 627 O O . PHE A 1 83 ? 0.474 -8.018 5.262 1.00 91.38 83 PHE A O 1
ATOM 634 N N . PRO A 1 84 ? 1.502 -8.799 3.428 1.00 92.94 84 PRO A N 1
ATOM 635 C CA . PRO A 1 84 ? 2.832 -8.507 3.940 1.00 92.94 84 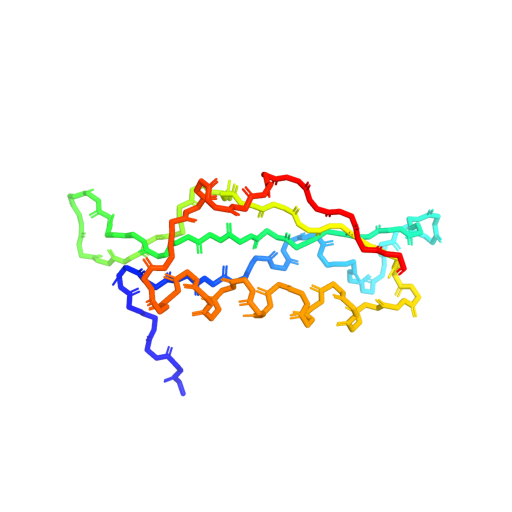PRO A CA 1
ATOM 636 C C . PRO A 1 84 ? 3.015 -7.000 4.152 1.00 92.94 84 PRO A C 1
ATOM 638 O O . PRO A 1 84 ? 2.652 -6.195 3.295 1.00 92.94 84 PRO A O 1
ATOM 641 N N . LYS A 1 85 ? 3.654 -6.609 5.262 1.00 90.31 85 LYS A N 1
ATOM 642 C CA . LYS A 1 85 ? 3.968 -5.195 5.548 1.00 90.31 85 LYS A CA 1
ATOM 643 C C . LYS A 1 85 ? 4.892 -4.567 4.498 1.00 90.31 85 LYS A C 1
ATOM 645 O O . LYS A 1 85 ? 4.825 -3.362 4.273 1.00 90.31 85 LYS A O 1
ATOM 650 N N . HIS A 1 86 ? 5.750 -5.373 3.874 1.00 92.19 86 HIS A N 1
ATOM 651 C CA . HIS A 1 86 ? 6.678 -4.962 2.825 1.00 92.19 86 HIS A CA 1
ATOM 652 C C . HIS A 1 86 ? 6.529 -5.895 1.625 1.00 92.19 86 HIS A C 1
ATOM 654 O O . HIS A 1 86 ? 6.662 -7.108 1.765 1.00 92.19 86 HIS A O 1
ATOM 660 N N . ILE A 1 87 ? 6.253 -5.330 0.454 1.00 92.19 87 ILE A N 1
ATOM 661 C CA . ILE A 1 87 ? 6.056 -6.065 -0.797 1.00 92.19 87 ILE A CA 1
ATOM 662 C C . ILE A 1 87 ? 7.055 -5.526 -1.811 1.00 92.19 87 ILE A C 1
ATOM 664 O O . ILE A 1 87 ? 7.151 -4.317 -1.997 1.00 92.19 87 ILE A O 1
ATOM 668 N N . THR A 1 88 ? 7.791 -6.405 -2.483 1.00 92.00 88 THR A N 1
ATOM 669 C CA . THR A 1 88 ? 8.651 -6.023 -3.607 1.00 92.00 88 THR A CA 1
ATOM 670 C C . THR A 1 88 ? 8.069 -6.591 -4.890 1.00 92.00 88 THR A C 1
ATOM 672 O O . THR A 1 88 ? 7.857 -7.797 -4.983 1.00 92.00 88 THR A O 1
ATOM 675 N N . VAL A 1 89 ? 7.802 -5.725 -5.863 1.00 87.88 89 VAL A N 1
ATOM 676 C CA . VAL A 1 89 ? 7.414 -6.115 -7.221 1.00 87.88 89 VAL A CA 1
ATOM 677 C C . VAL A 1 89 ? 8.627 -5.977 -8.139 1.00 87.88 89 VAL A C 1
ATOM 679 O O . VAL A 1 89 ? 9.411 -5.032 -8.003 1.00 87.88 89 VAL A O 1
ATOM 682 N N . ARG A 1 90 ? 8.816 -6.956 -9.018 1.00 81.31 90 ARG A N 1
ATOM 683 C CA . ARG A 1 90 ? 9.901 -7.026 -9.998 1.00 81.31 90 ARG A CA 1
ATOM 684 C C . ARG A 1 90 ? 9.304 -7.279 -11.369 1.00 81.31 90 ARG A C 1
ATOM 686 O O . ARG A 1 90 ? 8.272 -7.986 -11.404 1.00 81.31 90 ARG A O 1
#

Foldseek 3Di:
DPPQDQQAKDKDCPFVADVPPDPPPQKTKIFIWGWHADPPDPDTDTDPGLAMEMEGNVCCVQRVVVRVVVRVVVSVPDDSVVDDNYHYDD

Secondary structure (DSSP, 8-state):
-----TT-EEEE-TTS--TTS-TT--EEEEEEEEEEE-TTSSSEEEPPP-EEEEEETT-HHHHHHHHHHHHHHHHTT--GGGS-SEEEE-

pLDDT: mean 83.39, std 12.73, range [38.88, 93.81]

Radius of gyration: 14.17 Å; chains: 1; bounding box: 36×29×34 Å

Organism: NCBI:txid1817878

Sequence (90 aa):
MENKKAGQWDLSGQCIPGEGLEPHAHTFSLGIFKWVEKIGCDGIKKSKVAIRISGARQNPNLVFDKAEKICKALNSGKSVGDFPKHITVR